Protein AF-A0A3D8L3R7-F1 (afdb_monomer_lite)

Structure (mmCIF, N/CA/C/O backbone):
data_AF-A0A3D8L3R7-F1
#
_entry.id   AF-A0A3D8L3R7-F1
#
loop_
_atom_site.group_PDB
_atom_site.id
_atom_site.type_symbol
_atom_site.label_atom_id
_atom_site.label_alt_id
_atom_site.label_comp_id
_atom_site.label_asym_id
_atom_site.label_entity_id
_atom_site.label_seq_id
_atom_site.pdbx_PDB_ins_code
_atom_site.Cartn_x
_atom_site.Cartn_y
_atom_site.Cartn_z
_atom_site.occupancy
_atom_site.B_iso_or_equiv
_atom_site.auth_seq_id
_atom_site.auth_comp_id
_atom_site.auth_asym_id
_atom_site.auth_atom_id
_atom_site.pdbx_PDB_model_num
ATOM 1 N N . MET A 1 1 ? 21.413 -18.063 -10.702 1.00 36.78 1 MET A N 1
ATOM 2 C CA . MET A 1 1 ? 20.962 -16.772 -11.274 1.00 36.78 1 MET A CA 1
ATOM 3 C C . MET A 1 1 ? 20.045 -16.088 -10.277 1.00 36.78 1 MET A C 1
ATOM 5 O O . MET A 1 1 ? 18.899 -16.501 -10.136 1.00 36.78 1 MET A O 1
ATOM 9 N N . TYR A 1 2 ? 20.533 -15.077 -9.560 1.00 40.28 2 TYR A N 1
ATOM 10 C CA . TYR A 1 2 ? 19.659 -14.236 -8.746 1.00 40.28 2 TYR A CA 1
ATOM 11 C C . TYR A 1 2 ? 18.833 -13.378 -9.705 1.00 40.28 2 TYR A C 1
ATOM 13 O O . TYR A 1 2 ? 19.360 -12.472 -10.345 1.00 40.28 2 TYR A O 1
ATOM 21 N N . LYS A 1 3 ? 17.551 -13.720 -9.877 1.00 41.88 3 LYS A N 1
ATOM 22 C CA . LYS A 1 3 ? 16.585 -12.855 -10.557 1.00 41.88 3 LYS A CA 1
ATOM 23 C C . LYS A 1 3 ? 16.531 -11.570 -9.734 1.00 41.88 3 LYS A C 1
ATOM 25 O O . LYS A 1 3 ? 15.909 -11.548 -8.675 1.00 41.88 3 LYS A O 1
ATOM 30 N N . ILE A 1 4 ? 17.224 -10.530 -10.189 1.00 48.91 4 ILE A N 1
ATOM 31 C CA . ILE A 1 4 ? 17.044 -9.180 -9.666 1.00 48.91 4 ILE A CA 1
ATOM 32 C C . ILE A 1 4 ? 15.590 -8.833 -9.981 1.00 48.91 4 ILE A C 1
ATOM 34 O O 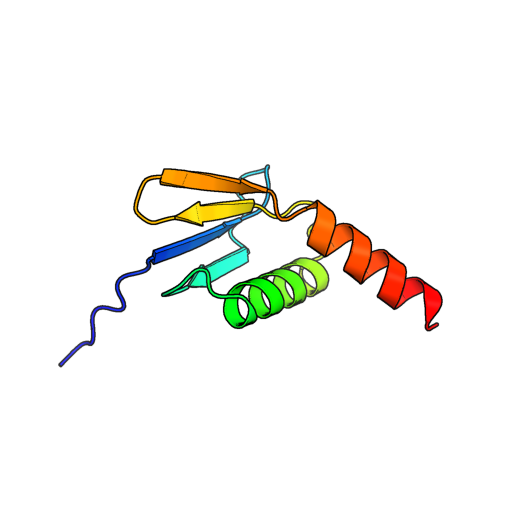. ILE A 1 4 ? 15.232 -8.530 -11.118 1.00 48.91 4 ILE A O 1
ATOM 38 N N . LEU A 1 5 ? 14.718 -9.001 -8.987 1.00 56.03 5 LEU A N 1
ATOM 39 C CA . LEU A 1 5 ? 13.356 -8.497 -9.025 1.00 56.03 5 LEU A CA 1
ATOM 40 C C . LEU A 1 5 ? 13.492 -6.981 -9.084 1.00 56.03 5 LEU A C 1
ATOM 42 O O . LEU A 1 5 ? 13.732 -6.341 -8.064 1.00 56.03 5 LEU A O 1
ATOM 46 N N . VAL A 1 6 ? 13.406 -6.419 -10.290 1.00 60.88 6 VAL A N 1
ATOM 47 C CA . VAL A 1 6 ? 13.293 -4.975 -10.485 1.00 60.88 6 VAL A CA 1
ATOM 48 C C . VAL A 1 6 ? 12.037 -4.554 -9.731 1.00 60.88 6 VAL A C 1
ATOM 50 O O . VAL A 1 6 ? 10.914 -4.863 -10.134 1.00 60.88 6 VAL A O 1
ATOM 53 N N . LEU A 1 7 ? 12.236 -3.962 -8.558 1.00 65.69 7 LEU A N 1
ATOM 54 C CA . LEU A 1 7 ? 11.160 -3.463 -7.723 1.00 65.69 7 LEU A CA 1
ATOM 55 C C . LEU A 1 7 ? 10.596 -2.230 -8.417 1.00 65.69 7 LEU A C 1
ATOM 57 O O . LEU A 1 7 ? 11.229 -1.181 -8.430 1.00 65.69 7 LEU A O 1
ATOM 61 N N . LYS A 1 8 ? 9.418 -2.382 -9.020 1.00 80.44 8 LYS A N 1
ATOM 62 C CA . LYS A 1 8 ? 8.760 -1.311 -9.776 1.00 80.44 8 LYS A CA 1
ATOM 63 C C . LYS A 1 8 ? 7.844 -0.448 -8.921 1.00 80.44 8 LYS A C 1
ATOM 65 O O . LYS A 1 8 ? 7.396 0.593 -9.387 1.00 80.44 8 LYS A O 1
ATOM 70 N N . ALA A 1 9 ? 7.524 -0.900 -7.708 1.00 84.69 9 ALA A N 1
ATOM 71 C CA . ALA A 1 9 ? 6.546 -0.260 -6.845 1.00 84.69 9 ALA A CA 1
ATOM 72 C C . ALA A 1 9 ? 6.896 -0.394 -5.361 1.00 84.69 9 ALA A C 1
ATOM 74 O O . ALA A 1 9 ? 7.226 -1.480 -4.875 1.00 84.69 9 ALA A O 1
ATOM 75 N N . ILE A 1 10 ? 6.743 0.696 -4.619 1.00 91.56 10 ILE A N 1
ATOM 76 C CA . ILE A 1 10 ? 6.831 0.733 -3.160 1.00 91.56 10 ILE A CA 1
ATOM 77 C C . ILE A 1 10 ? 5.479 1.181 -2.626 1.00 91.56 10 ILE A C 1
ATOM 79 O O . ILE A 1 10 ? 4.981 2.224 -3.024 1.00 91.56 10 ILE A O 1
ATOM 83 N N . PHE A 1 11 ? 4.891 0.410 -1.720 1.00 92.50 11 PHE A N 1
ATOM 84 C CA . PHE A 1 11 ? 3.666 0.770 -1.020 1.00 92.50 11 PHE A CA 1
ATOM 85 C C . PHE A 1 11 ? 4.011 1.182 0.403 1.00 92.50 11 PHE A C 1
ATOM 87 O O . PHE A 1 11 ? 4.620 0.404 1.144 1.00 92.50 11 PHE A O 1
ATOM 94 N N . GLN A 1 12 ? 3.609 2.382 0.791 1.00 94.19 12 GLN A N 1
ATOM 95 C CA . GLN A 1 12 ? 3.914 2.968 2.090 1.00 94.19 12 GLN A CA 1
ATOM 96 C C . GLN A 1 12 ? 2.769 3.852 2.582 1.00 94.19 12 GLN A C 1
ATOM 98 O O . GLN A 1 12 ? 1.897 4.238 1.806 1.00 94.19 12 GLN A O 1
ATOM 103 N N . THR A 1 13 ? 2.745 4.159 3.872 1.00 92.56 13 THR A N 1
ATOM 104 C CA . THR A 1 13 ? 1.827 5.158 4.429 1.00 92.56 13 THR A CA 1
ATOM 105 C C . THR A 1 13 ? 2.303 6.570 4.075 1.00 92.56 13 THR A C 1
ATOM 107 O O . THR A 1 13 ? 3.454 6.765 3.677 1.00 92.56 13 THR A O 1
ATOM 110 N N . ARG A 1 14 ? 1.440 7.578 4.255 1.00 88.50 14 ARG A N 1
ATOM 111 C CA . ARG A 1 14 ? 1.840 8.996 4.126 1.00 88.50 14 ARG A CA 1
ATOM 112 C C . ARG A 1 14 ? 2.955 9.390 5.098 1.00 88.50 14 ARG A C 1
ATOM 114 O O . ARG A 1 14 ? 3.725 10.294 4.809 1.00 88.50 14 ARG A O 1
ATOM 121 N N . GLU A 1 15 ? 3.046 8.689 6.220 1.00 88.19 15 GLU A N 1
ATOM 122 C CA . GLU A 1 15 ? 4.067 8.880 7.254 1.00 88.19 15 GLU A CA 1
ATOM 123 C C . GLU A 1 15 ? 5.410 8.218 6.889 1.00 88.19 15 GLU A C 1
ATOM 125 O O . GLU A 1 15 ? 6.368 8.302 7.649 1.00 88.19 15 GLU A O 1
ATOM 130 N N . GLY A 1 16 ? 5.498 7.545 5.734 1.00 86.88 16 GLY A N 1
ATOM 131 C CA . GLY A 1 16 ? 6.718 6.879 5.269 1.00 86.88 16 GLY A CA 1
ATOM 132 C C . GLY A 1 16 ? 6.896 5.449 5.786 1.00 86.88 16 GLY A C 1
ATOM 133 O O . GLY A 1 16 ? 7.921 4.823 5.519 1.00 86.88 16 GLY A O 1
ATOM 134 N N . GLN A 1 17 ? 5.908 4.885 6.488 1.00 90.44 17 GLN A N 1
ATOM 135 C CA . GLN A 1 17 ? 5.980 3.499 6.946 1.00 90.44 17 GLN A CA 1
ATOM 136 C C . GLN A 1 17 ? 5.813 2.538 5.764 1.00 90.44 17 GLN A C 1
ATOM 138 O O . GLN A 1 17 ? 4.789 2.533 5.079 1.00 90.44 17 GLN A O 1
ATOM 143 N N . LEU A 1 18 ? 6.800 1.669 5.549 1.00 91.62 18 LEU A N 1
ATOM 144 C CA . LEU A 1 18 ? 6.769 0.685 4.470 1.00 91.62 18 LEU A CA 1
ATOM 145 C C . LEU A 1 18 ? 5.713 -0.409 4.724 1.00 91.62 18 LEU A C 1
ATOM 147 O O . LEU A 1 18 ? 5.785 -1.175 5.691 1.0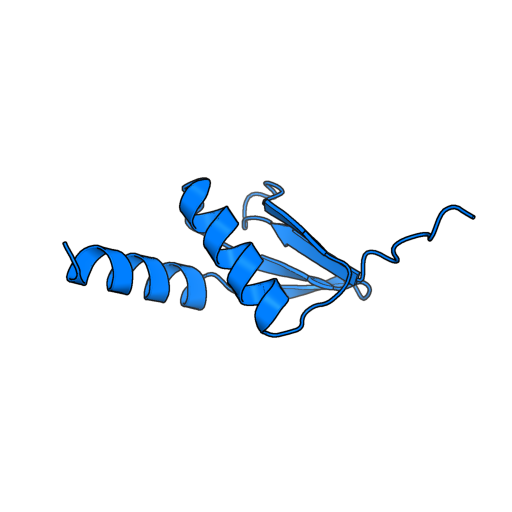0 91.62 18 LEU A O 1
ATOM 151 N N . ILE A 1 19 ? 4.770 -0.556 3.791 1.00 92.31 19 ILE A N 1
ATOM 152 C CA . ILE A 1 19 ? 3.776 -1.636 3.799 1.00 92.31 19 ILE A CA 1
ATOM 153 C C . ILE A 1 19 ? 4.331 -2.861 3.080 1.00 92.31 19 ILE A C 1
ATOM 155 O O . ILE A 1 19 ? 4.459 -3.918 3.707 1.00 92.31 19 ILE A O 1
ATOM 159 N N . CYS A 1 20 ? 4.685 -2.716 1.800 1.00 90.81 20 CYS A N 1
ATOM 160 C CA . CYS A 1 20 ? 5.302 -3.760 0.984 1.00 90.81 20 CYS A CA 1
ATOM 161 C C . CYS A 1 20 ? 5.999 -3.174 -0.251 1.00 90.81 20 CYS A C 1
ATOM 163 O O . CYS A 1 20 ? 5.682 -2.075 -0.697 1.00 90.81 20 CYS A O 1
ATOM 165 N N . LYS A 1 21 ? 6.919 -3.934 -0.847 1.00 90.81 21 LYS A N 1
ATOM 166 C CA . LYS A 1 21 ? 7.511 -3.625 -2.156 1.00 90.81 21 LYS A CA 1
ATOM 167 C C . LYS A 1 21 ? 7.012 -4.646 -3.172 1.00 90.81 21 LYS A C 1
ATOM 169 O O . LYS A 1 21 ? 6.794 -5.801 -2.812 1.00 90.81 21 LYS A O 1
ATOM 174 N N . ALA A 1 22 ? 6.827 -4.234 -4.418 1.00 87.38 22 ALA A N 1
ATOM 175 C CA . ALA A 1 22 ? 6.346 -5.114 -5.468 1.00 87.38 22 ALA A CA 1
ATOM 176 C C . ALA A 1 22 ? 7.040 -4.864 -6.806 1.00 87.38 22 ALA A C 1
ATOM 178 O O . ALA A 1 22 ? 7.601 -3.802 -7.073 1.00 87.38 22 ALA A O 1
ATOM 179 N N . SER A 1 23 ? 6.972 -5.871 -7.670 1.00 84.38 23 SER A N 1
ATOM 180 C CA . SER A 1 23 ? 7.512 -5.831 -9.028 1.00 84.38 23 SER A CA 1
ATOM 181 C C . SER A 1 23 ? 6.570 -5.179 -10.047 1.00 84.38 23 SER A C 1
ATOM 183 O O . SER A 1 23 ? 6.935 -5.084 -11.214 1.00 84.38 23 SER A O 1
ATOM 185 N N . SER A 1 24 ? 5.363 -4.755 -9.653 1.00 82.06 24 SER A N 1
ATOM 186 C CA . SER A 1 24 ? 4.360 -4.157 -10.549 1.00 82.06 24 SER A CA 1
ATOM 187 C C . SER A 1 24 ? 3.295 -3.339 -9.796 1.00 82.06 24 SER A C 1
ATOM 189 O O . SER A 1 24 ? 3.145 -3.460 -8.583 1.00 82.06 24 SER A O 1
ATOM 191 N N . LEU A 1 25 ? 2.552 -2.496 -10.529 1.00 82.81 25 LEU A N 1
ATOM 192 C CA . LEU A 1 25 ? 1.401 -1.696 -10.052 1.00 82.81 25 LEU A CA 1
ATOM 193 C C . LEU A 1 25 ? 0.064 -2.180 -10.638 1.00 82.81 25 LEU A C 1
ATOM 195 O O . LEU A 1 25 ? -0.914 -1.433 -10.750 1.00 82.81 25 LEU A O 1
ATOM 199 N N . ASP A 1 26 ? 0.004 -3.440 -11.051 1.00 87.19 26 ASP A N 1
ATOM 200 C CA . ASP A 1 26 ? -1.224 -4.054 -11.542 1.00 87.19 26 ASP A CA 1
ATOM 201 C C . ASP A 1 26 ? -2.307 -4.094 -10.451 1.00 87.19 26 ASP A C 1
ATOM 203 O O . ASP A 1 26 ? -2.056 -3.893 -9.256 1.00 87.19 26 ASP A O 1
ATOM 207 N N . TYR A 1 27 ? -3.544 -4.326 -10.882 1.0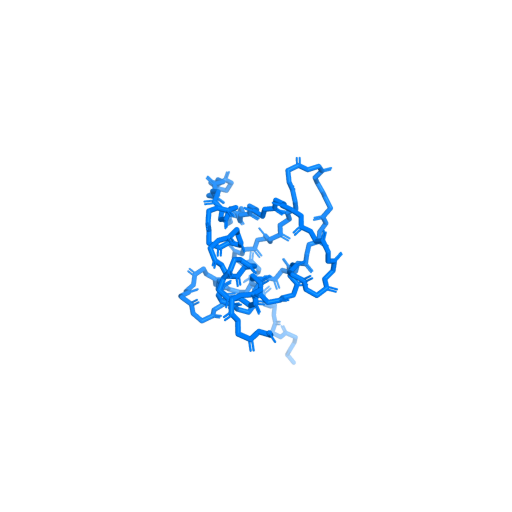0 84.00 27 TYR A N 1
ATOM 208 C CA . TYR A 1 27 ? -4.700 -4.353 -9.993 1.00 84.00 27 TYR A CA 1
ATOM 209 C C . TYR A 1 27 ? -4.530 -5.373 -8.855 1.00 84.00 27 TYR A C 1
ATOM 211 O O . TYR A 1 27 ? -4.769 -5.038 -7.696 1.00 84.00 27 TYR A O 1
ATOM 219 N N . THR A 1 28 ? -4.060 -6.587 -9.154 1.00 87.69 28 THR A N 1
ATOM 220 C CA . THR A 1 28 ? -3.898 -7.657 -8.158 1.00 87.69 28 THR A CA 1
ATOM 221 C C . THR A 1 28 ? -2.870 -7.279 -7.099 1.00 87.69 28 THR A C 1
ATOM 223 O O . THR A 1 28 ? -3.114 -7.458 -5.902 1.00 87.69 28 THR A O 1
ATOM 226 N N . THR A 1 29 ? -1.744 -6.701 -7.514 1.00 89.62 29 THR A N 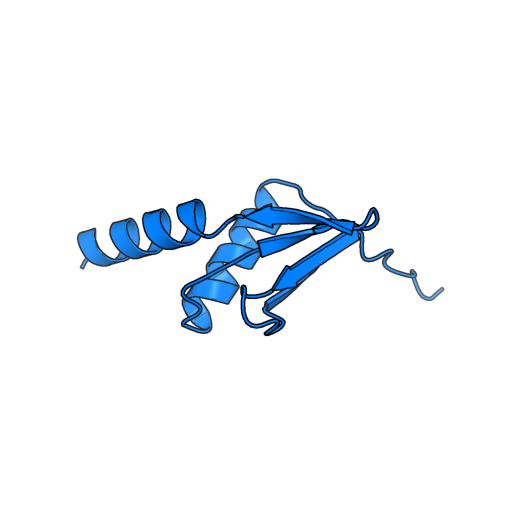1
ATOM 227 C CA . THR A 1 29 ? -0.719 -6.215 -6.584 1.00 89.62 29 THR A CA 1
ATOM 228 C C . THR A 1 29 ? -1.244 -5.093 -5.691 1.00 89.62 29 THR A C 1
ATOM 230 O O . THR A 1 29 ? -1.037 -5.137 -4.477 1.00 89.62 29 THR A O 1
ATOM 233 N N . ARG A 1 30 ? -2.008 -4.142 -6.247 1.00 88.62 30 ARG A N 1
ATOM 234 C CA . ARG A 1 30 ? -2.673 -3.089 -5.460 1.00 88.62 30 ARG A CA 1
ATOM 235 C C . ARG A 1 30 ? -3.648 -3.666 -4.433 1.00 88.62 30 ARG A C 1
ATOM 237 O O . ARG A 1 30 ? -3.609 -3.263 -3.275 1.00 88.62 30 ARG A O 1
ATOM 244 N N . GLN A 1 31 ? -4.470 -4.646 -4.810 1.00 88.25 31 GLN A N 1
ATOM 245 C CA . GLN A 1 31 ? -5.394 -5.305 -3.876 1.00 88.25 31 GLN A CA 1
ATOM 246 C C . GLN A 1 31 ? -4.656 -6.009 -2.729 1.00 88.25 31 GLN A C 1
ATOM 248 O O . GLN A 1 31 ? -5.068 -5.910 -1.571 1.00 88.25 31 GLN A O 1
ATOM 253 N N . ARG A 1 32 ? -3.539 -6.687 -3.023 1.00 88.81 3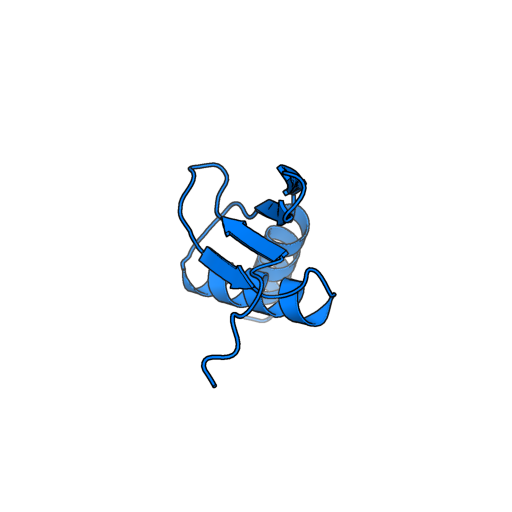2 ARG A N 1
ATOM 254 C CA . ARG A 1 32 ? -2.697 -7.316 -1.993 1.00 88.81 32 ARG A CA 1
ATOM 255 C C . ARG A 1 32 ? -2.088 -6.279 -1.053 1.00 88.81 32 ARG A C 1
ATOM 257 O O . ARG A 1 32 ? -2.171 -6.461 0.158 1.00 88.81 32 ARG A O 1
ATOM 264 N N . ALA A 1 33 ? -1.541 -5.190 -1.589 1.00 90.12 33 ALA A N 1
ATOM 265 C CA . ALA A 1 33 ? -0.982 -4.106 -0.786 1.00 90.12 33 ALA A CA 1
ATOM 266 C C . ALA A 1 33 ? -2.033 -3.479 0.143 1.00 90.12 33 ALA A C 1
ATOM 268 O O . ALA A 1 33 ? -1.761 -3.286 1.325 1.00 90.12 33 ALA A O 1
ATOM 269 N N . VAL A 1 34 ? -3.254 -3.251 -0.355 1.00 90.00 34 VAL A N 1
ATOM 270 C CA . VAL A 1 34 ? -4.384 -2.768 0.457 1.00 90.00 34 VAL A CA 1
ATOM 271 C C . VAL A 1 34 ? -4.722 -3.752 1.578 1.00 90.00 34 VAL A C 1
ATOM 273 O O . VAL A 1 34 ? -4.868 -3.338 2.724 1.00 90.00 34 VAL A O 1
ATOM 276 N N . LYS A 1 35 ? -4.789 -5.059 1.295 1.00 90.31 35 LYS A N 1
ATOM 277 C CA . LYS A 1 35 ? -5.055 -6.079 2.323 1.00 90.31 35 LYS A CA 1
ATOM 278 C C . LYS A 1 35 ? -3.982 -6.089 3.418 1.00 90.31 35 LYS A C 1
ATOM 280 O O . LYS A 1 35 ? -4.315 -6.166 4.598 1.00 90.31 35 LYS A O 1
ATOM 285 N N . VAL A 1 36 ? -2.707 -5.990 3.036 1.00 90.62 36 VAL A N 1
ATOM 286 C CA . VAL A 1 36 ? -1.589 -5.918 3.992 1.00 90.62 36 VAL A CA 1
ATOM 287 C C . VAL A 1 36 ? -1.658 -4.629 4.810 1.00 90.62 36 VAL A C 1
ATOM 289 O O . VAL A 1 36 ? -1.464 -4.676 6.019 1.00 90.62 36 VAL A O 1
ATOM 292 N N . ALA A 1 37 ? -1.977 -3.496 4.182 1.00 90.44 37 ALA A N 1
ATOM 293 C CA . ALA A 1 37 ? -2.143 -2.218 4.866 1.00 90.44 37 ALA A CA 1
ATOM 294 C C . ALA A 1 37 ? -3.262 -2.273 5.920 1.00 90.44 37 ALA A C 1
ATOM 296 O O . ALA A 1 37 ? -3.029 -1.894 7.065 1.00 90.44 37 ALA A O 1
ATOM 297 N N . ILE A 1 38 ? -4.424 -2.844 5.579 1.00 88.31 38 ILE A N 1
ATOM 298 C CA . ILE A 1 38 ? -5.532 -3.062 6.525 1.00 88.31 38 ILE A CA 1
ATOM 299 C C . ILE A 1 38 ? -5.089 -3.962 7.683 1.00 88.31 38 ILE A C 1
ATOM 301 O O . ILE A 1 38 ? -5.307 -3.621 8.841 1.00 88.31 38 ILE A O 1
ATOM 305 N N . SER A 1 39 ? -4.417 -5.080 7.389 1.00 87.50 39 SER A N 1
ATOM 306 C CA . SER A 1 39 ? -3.912 -5.997 8.420 1.00 87.50 39 SER A CA 1
ATOM 307 C C . SER A 1 39 ? -2.877 -5.353 9.347 1.00 87.50 39 SER A C 1
ATOM 309 O O . SER A 1 39 ? -2.737 -5.791 10.484 1.00 87.50 39 SER A O 1
ATOM 311 N N . LYS A 1 40 ? -2.141 -4.345 8.867 1.00 88.19 40 LYS A N 1
ATOM 312 C CA . LYS A 1 40 ? -1.187 -3.552 9.655 1.00 88.19 40 LYS A CA 1
ATOM 313 C C . LYS A 1 40 ? -1.845 -2.379 10.394 1.00 88.19 40 LYS A C 1
ATOM 315 O O . LYS A 1 40 ? -1.144 -1.647 11.082 1.00 88.19 40 LYS A O 1
ATOM 320 N N . GLY A 1 41 ? -3.156 -2.174 10.241 1.00 86.38 41 GLY A N 1
ATOM 321 C CA . GLY A 1 41 ? -3.871 -1.037 10.825 1.00 86.38 41 GLY A CA 1
ATOM 322 C C . GLY A 1 41 ? -3.529 0.310 10.181 1.00 86.38 41 GLY A C 1
ATOM 323 O O . GLY A 1 41 ? -3.783 1.355 10.776 1.00 86.38 41 GLY A O 1
ATOM 324 N N . ALA A 1 42 ? -2.948 0.311 8.977 1.00 88.94 42 ALA A N 1
ATOM 325 C CA . ALA A 1 42 ? -2.611 1.541 8.276 1.00 88.94 42 ALA A CA 1
ATOM 326 C C . ALA A 1 42 ? -3.887 2.271 7.841 1.00 88.94 42 ALA A C 1
ATOM 328 O O . ALA A 1 42 ? -4.784 1.659 7.268 1.00 88.94 42 ALA A O 1
ATOM 329 N N . GLN A 1 43 ? -3.949 3.583 8.080 1.00 87.62 43 GLN A N 1
ATOM 330 C CA . GLN A 1 43 ? -5.078 4.437 7.679 1.00 87.62 43 GLN A CA 1
ATOM 331 C C . GLN A 1 43 ? -4.855 5.135 6.335 1.00 87.62 43 GLN A C 1
ATOM 333 O O . GLN A 1 43 ? -5.802 5.604 5.709 1.00 87.62 43 GLN A O 1
ATOM 338 N N . THR A 1 44 ? -3.601 5.205 5.891 1.00 91.62 44 THR A N 1
ATOM 339 C CA . THR A 1 44 ? -3.202 5.811 4.623 1.00 91.62 44 THR A CA 1
ATOM 340 C C . THR A 1 44 ? -2.373 4.821 3.825 1.00 91.62 44 THR A C 1
ATOM 342 O O . THR A 1 44 ? -1.653 3.994 4.387 1.00 91.62 44 THR A O 1
ATOM 345 N N . LEU A 1 45 ? -2.482 4.892 2.503 1.00 92.88 45 LEU A N 1
ATOM 346 C CA . LEU A 1 45 ? -1.701 4.049 1.611 1.00 92.88 45 LEU A CA 1
ATOM 347 C C . LEU A 1 45 ? -1.376 4.819 0.344 1.00 92.88 45 LEU A C 1
ATOM 349 O O . LEU A 1 45 ? -2.265 5.330 -0.329 1.00 92.88 45 LEU A O 1
ATOM 353 N N . GLN A 1 46 ? -0.103 4.856 -0.003 1.00 94.06 46 GLN A N 1
ATOM 354 C CA . GLN A 1 46 ? 0.411 5.434 -1.229 1.00 94.06 46 GLN A CA 1
ATOM 355 C C . GLN A 1 46 ? 1.315 4.418 -1.910 1.00 94.06 46 GLN A C 1
ATOM 357 O O . GLN A 1 46 ? 1.996 3.631 -1.250 1.00 94.06 46 GLN A O 1
ATOM 362 N N . SER A 1 47 ? 1.312 4.427 -3.235 1.00 92.25 47 SER A N 1
ATOM 363 C CA . SER A 1 47 ? 2.258 3.662 -4.032 1.00 92.25 47 SER A CA 1
ATOM 364 C C . SER A 1 47 ? 3.177 4.598 -4.797 1.00 92.25 47 SER A C 1
ATOM 366 O O . SER A 1 47 ? 2.686 5.493 -5.481 1.00 92.25 47 SER A O 1
ATOM 368 N N . THR A 1 48 ? 4.476 4.353 -4.733 1.00 91.31 48 THR A N 1
ATOM 369 C CA . THR A 1 48 ? 5.498 5.060 -5.503 1.00 91.31 48 THR A CA 1
ATOM 370 C C . THR A 1 48 ? 6.042 4.123 -6.569 1.00 91.31 48 THR A C 1
ATOM 372 O O . THR A 1 48 ? 6.447 3.005 -6.243 1.00 91.31 48 THR A O 1
ATOM 375 N N . ASP A 1 49 ? 6.029 4.546 -7.830 1.00 88.75 49 ASP A N 1
ATOM 376 C CA . ASP A 1 49 ? 6.603 3.771 -8.931 1.00 88.75 49 ASP A CA 1
ATOM 377 C C . ASP A 1 49 ? 8.125 3.976 -9.072 1.00 88.75 49 ASP A C 1
ATOM 379 O O . ASP A 1 49 ? 8.728 4.834 -8.427 1.00 88.75 49 ASP A O 1
ATOM 383 N N . GLU A 1 50 ? 8.762 3.190 -9.941 1.00 83.75 50 GLU A N 1
ATOM 384 C CA . GLU A 1 50 ? 10.195 3.306 -10.267 1.00 83.75 50 GLU A CA 1
ATOM 385 C C . GLU A 1 50 ? 10.600 4.666 -10.866 1.00 83.75 50 GLU A C 1
ATOM 387 O O . GLU A 1 50 ? 11.779 5.008 -10.883 1.00 83.75 50 GLU A O 1
ATOM 392 N N . ARG A 1 51 ? 9.633 5.456 -11.343 1.00 84.06 51 ARG A N 1
ATOM 393 C CA . ARG A 1 51 ? 9.827 6.806 -11.889 1.00 84.06 51 ARG A CA 1
ATOM 394 C C . ARG A 1 51 ? 9.575 7.893 -10.837 1.00 84.06 51 ARG A C 1
ATOM 396 O O . ARG A 1 51 ? 9.573 9.072 -11.184 1.00 84.06 51 ARG A O 1
ATOM 403 N N . GLY A 1 52 ? 9.336 7.513 -9.579 1.00 84.19 52 GLY A N 1
ATOM 404 C CA . GLY A 1 52 ? 9.049 8.423 -8.472 1.00 84.19 52 GLY A CA 1
ATOM 405 C C . GLY A 1 52 ? 7.623 8.983 -8.460 1.00 84.19 52 GLY A C 1
ATOM 406 O O . GLY A 1 52 ? 7.339 9.899 -7.691 1.00 84.19 52 GLY A O 1
ATOM 407 N N . ARG A 1 53 ? 6.705 8.466 -9.287 1.00 86.62 53 ARG A N 1
ATOM 408 C CA . ARG A 1 53 ? 5.307 8.914 -9.291 1.00 86.62 53 ARG A CA 1
ATOM 409 C C . ARG A 1 53 ? 4.578 8.320 -8.100 1.00 86.62 53 ARG A C 1
ATOM 411 O O . ARG A 1 53 ? 4.526 7.102 -7.940 1.00 86.62 53 ARG A O 1
ATOM 418 N N . VAL A 1 54 ? 3.973 9.194 -7.305 1.00 90.12 54 VAL A N 1
ATOM 419 C CA . VAL A 1 54 ? 3.180 8.818 -6.134 1.00 90.12 54 VAL A CA 1
ATOM 420 C C . VAL A 1 54 ? 1.704 8.764 -6.517 1.00 90.12 54 VAL A C 1
ATOM 422 O O . VAL A 1 54 ? 1.159 9.713 -7.077 1.00 90.12 54 VAL A O 1
ATOM 425 N N . GLN A 1 55 ? 1.044 7.656 -6.197 1.00 89.75 55 GLN A N 1
ATOM 426 C CA . GLN A 1 55 ? -0.396 7.470 -6.346 1.00 89.75 55 GLN A CA 1
ATOM 427 C C . GLN A 1 55 ? -1.021 7.216 -4.976 1.00 89.75 55 GLN A C 1
ATOM 429 O O . GLN A 1 55 ? -0.587 6.330 -4.239 1.00 89.75 55 GLN A O 1
ATOM 434 N N . ASP A 1 56 ? -2.058 7.984 -4.645 1.00 90.06 56 ASP A N 1
ATOM 435 C CA . ASP A 1 56 ? -2.795 7.826 -3.395 1.00 90.06 56 ASP A CA 1
ATOM 436 C C . ASP A 1 56 ? -3.855 6.721 -3.512 1.00 90.06 56 ASP A C 1
ATOM 438 O O . ASP A 1 56 ? -4.795 6.798 -4.307 1.00 90.06 56 ASP A O 1
ATOM 442 N N . LEU A 1 57 ? -3.694 5.678 -2.701 1.00 89.00 57 LEU A N 1
ATOM 443 C CA . LEU A 1 57 ? -4.573 4.513 -2.615 1.00 89.00 57 LEU A CA 1
ATOM 444 C C . LEU A 1 57 ? -5.411 4.520 -1.327 1.00 89.00 57 LEU A C 1
ATOM 446 O O . LEU A 1 57 ? -6.126 3.554 -1.055 1.00 89.00 57 LEU A O 1
ATOM 450 N N . THR A 1 58 ? -5.363 5.603 -0.545 1.00 87.88 58 THR A N 1
ATOM 451 C CA . THR A 1 58 ? -6.095 5.741 0.722 1.00 87.88 58 THR A CA 1
ATOM 452 C C . THR A 1 58 ? -7.602 5.585 0.524 1.00 87.88 58 THR A C 1
ATOM 454 O O . THR A 1 58 ? -8.254 4.916 1.320 1.00 87.88 58 THR A O 1
ATOM 457 N N . HIS A 1 59 ? -8.151 6.092 -0.585 1.00 85.94 59 HIS A N 1
ATOM 458 C CA . HIS A 1 59 ? -9.572 5.933 -0.917 1.00 85.94 59 HIS A CA 1
ATOM 459 C C . HIS A 1 59 ? -9.986 4.454 -1.062 1.00 85.94 59 HIS A C 1
ATOM 461 O O . HIS A 1 59 ? -11.060 4.057 -0.615 1.00 85.94 59 HIS A O 1
ATOM 467 N N . ILE A 1 60 ? -9.117 3.608 -1.633 1.00 85.06 60 ILE A N 1
ATOM 468 C CA . ILE A 1 60 ? -9.362 2.164 -1.789 1.00 85.06 60 ILE A CA 1
ATOM 469 C C . ILE A 1 60 ? -9.336 1.480 -0.424 1.00 85.06 60 ILE A C 1
ATOM 471 O O . ILE A 1 60 ? -10.171 0.620 -0.135 1.00 85.06 60 ILE A O 1
ATOM 475 N N . LEU A 1 61 ? -8.375 1.872 0.414 1.00 83.31 61 LEU A N 1
ATOM 476 C CA . LEU A 1 61 ? -8.222 1.354 1.764 1.00 83.31 61 LEU A CA 1
ATOM 477 C C . LEU A 1 61 ? -9.442 1.699 2.633 1.00 83.31 61 LEU A C 1
ATOM 479 O O . LEU A 1 61 ? -10.031 0.801 3.230 1.00 83.31 61 LEU A O 1
ATOM 483 N N . GLN A 1 62 ? -9.884 2.957 2.630 1.00 81.69 62 GLN A N 1
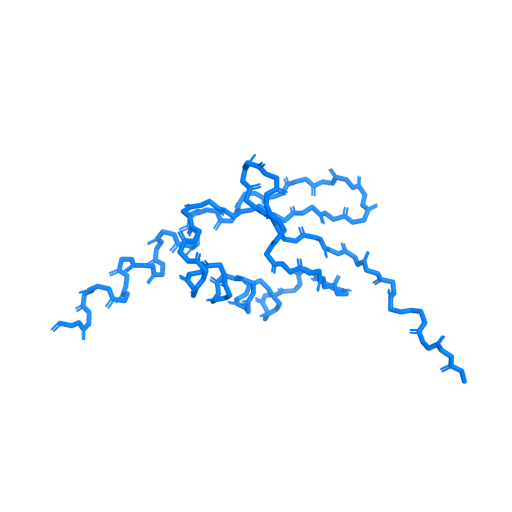ATOM 484 C CA . GLN A 1 62 ? -11.071 3.404 3.365 1.00 81.69 62 GLN A CA 1
ATOM 485 C C . GLN A 1 62 ? -12.342 2.683 2.899 1.00 81.69 62 GLN A C 1
ATOM 487 O O . GLN A 1 62 ? -13.095 2.176 3.729 1.00 81.69 62 GLN A O 1
ATOM 492 N N . ASN A 1 63 ? -12.549 2.547 1.585 1.00 81.12 63 ASN A N 1
ATOM 493 C CA . ASN A 1 63 ? -13.726 1.860 1.049 1.00 81.12 63 ASN A CA 1
ATOM 494 C C . ASN A 1 63 ? -13.764 0.366 1.441 1.00 81.12 63 ASN A C 1
ATOM 496 O O . ASN A 1 63 ? -14.817 -0.183 1.775 1.00 81.12 63 ASN A O 1
ATOM 500 N N . ARG A 1 64 ? -12.600 -0.302 1.476 1.00 73.81 64 ARG A N 1
ATOM 501 C CA . ARG A 1 64 ? -12.476 -1.693 1.947 1.00 73.81 64 ARG A CA 1
ATOM 502 C C . ARG A 1 64 ? -12.731 -1.829 3.448 1.00 73.81 64 ARG A C 1
ATOM 504 O O . ARG A 1 64 ? -13.400 -2.779 3.839 1.00 73.81 64 ARG A O 1
ATOM 511 N N . VAL A 1 65 ? -12.228 -0.908 4.273 1.00 69.25 65 VAL A N 1
ATOM 512 C CA . VAL A 1 65 ? -12.475 -0.910 5.728 1.00 69.25 65 VAL A CA 1
ATOM 513 C C . VAL A 1 65 ? -13.963 -0.713 6.029 1.00 69.25 65 VAL A C 1
ATOM 515 O O . VAL A 1 65 ? -14.511 -1.433 6.861 1.00 69.25 65 VAL A O 1
ATOM 518 N N . LEU A 1 66 ? -14.633 0.202 5.320 1.00 64.50 66 LEU A N 1
ATOM 519 C CA . LEU A 1 66 ? -16.081 0.404 5.439 1.00 64.50 66 LEU A CA 1
ATOM 520 C C . LEU A 1 66 ? -16.864 -0.844 5.013 1.00 64.50 66 LEU A C 1
ATOM 522 O O . LEU A 1 66 ? -17.750 -1.283 5.741 1.00 64.50 66 LEU A O 1
ATOM 526 N N . SER A 1 67 ? -16.483 -1.468 3.894 1.00 62.00 67 SER A N 1
ATOM 527 C CA . SER A 1 67 ? -17.104 -2.718 3.432 1.00 62.00 67 SER A CA 1
ATOM 528 C C . SER A 1 67 ? -16.910 -3.875 4.422 1.00 62.00 67 SER A C 1
ATOM 530 O O . SER A 1 67 ? -17.819 -4.674 4.610 1.00 62.00 67 SER A O 1
ATOM 532 N N . PHE A 1 68 ? -15.749 -3.964 5.084 1.00 60.59 68 PHE A N 1
ATOM 533 C CA . PHE A 1 68 ? -15.502 -4.965 6.129 1.00 60.59 68 PHE A CA 1
ATOM 534 C C . PHE A 1 68 ? -16.367 -4.737 7.373 1.00 60.59 68 PHE A C 1
ATOM 536 O O . PHE A 1 68 ? -16.845 -5.702 7.959 1.00 60.59 68 PHE A O 1
ATOM 543 N N . ARG A 1 69 ? -16.582 -3.477 7.772 1.00 59.06 69 ARG A N 1
ATOM 544 C CA . ARG A 1 69 ? -17.412 -3.138 8.939 1.00 59.06 69 ARG A CA 1
ATOM 545 C C . ARG A 1 69 ? -18.900 -3.393 8.722 1.00 59.06 69 ARG A C 1
ATOM 547 O O . ARG A 1 69 ? -19.585 -3.685 9.685 1.00 59.06 69 ARG A O 1
ATOM 554 N N . HIS A 1 70 ? -19.388 -3.289 7.490 1.00 56.09 70 HIS A N 1
ATOM 555 C CA . HIS A 1 70 ? -20.805 -3.488 7.172 1.00 56.09 70 HIS A CA 1
ATOM 556 C C . HIS A 1 70 ? -21.219 -4.968 7.068 1.00 56.09 70 HIS A C 1
ATOM 558 O O . HIS A 1 70 ? -22.393 -5.259 6.862 1.00 56.09 70 HIS A O 1
ATOM 564 N N . SER A 1 71 ? -20.254 -5.891 7.154 1.00 49.56 71 SER A N 1
ATOM 565 C CA . SER A 1 71 ? -20.472 -7.338 7.051 1.00 49.56 71 SER A CA 1
ATOM 566 C C . SER A 1 71 ? -20.335 -8.076 8.394 1.00 49.56 71 SER A C 1
ATOM 568 O O . SER A 1 71 ? -20.370 -9.307 8.394 1.00 49.56 71 SER A O 1
ATOM 570 N N . LEU A 1 72 ? -20.139 -7.341 9.495 1.00 49.25 72 LEU A N 1
ATOM 571 C CA . LEU A 1 72 ? -20.154 -7.825 10.882 1.00 49.25 72 LEU A CA 1
ATOM 572 C C . LEU A 1 72 ? -21.469 -7.414 11.544 1.00 49.25 72 LEU A C 1
ATOM 574 O O . LEU A 1 72 ? -21.991 -8.237 12.323 1.00 49.25 72 LEU A O 1
#

Sequence (72 aa):
MYKILVLKAIFQTREGQLICKASSLDYTTRQRAVKVAISKGAQTLQSTDERGRVQDLTHILQNRVLSFRHSL

Radius of gyration: 12.9 Å; chains: 1; bounding box: 42×26×23 Å

Organism: NCBI:txid1400979

Secondary structure (DSSP, 8-state):
--------EEEE-TT--EEEEES---HHHHHHHHHHHHHTT-S--EEEETT--EEE-HHHHHHHHHHHHTT-

pLDDT: mean 81.01, std 14.57, range [36.78, 94.19]

Foldseek 3Di:
DPPPLPFFKWKAFPVRHGQDTHSDDDPVVLVVSLVSCVVVVHQWIWMQGPVRDIDTCNVVNVVVVVVVVVVD